Protein 5OD4 (pdb70)

Secondary structure (DSSP, 8-state):
------TTTSPP-TT-EEEEE----TTS-----SSPPPEE-GGGS-EEEEEEE--EEEEEEE-STTPPPSS-EEEEEEEEETT-TT---EEEEEEEE-TT----EEEEEE--TTEEEEEEEEE-

Sequence (124 aa):
GPPYCVFPGRRTSSTSSFTTSFSTEPLGYARMLHRDPPPYERRAGNSSGLNHRIYERSLRTVIDVAPPDGHQAIIANYEIEVRRIPPVATPPNNAAGDCFHTARRLSTGSRRGPATTISWDADASSYTYYLTISED

Nearest PDB structures (foldseek):
  5od4-assembly1_A  TM=1.008E+00  e=1.547E-23  Fusarium oxysporum
  2z34-assembly1_B  TM=5.112E-01  e=4.200E-01  Schizosaccharomyces pombe
  2wze-assembly1_A  TM=3.369E-01  e=3.115E-02  Acetivibrio thermocellus
  2ygv-assembly4_D  TM=4.560E-01  e=6.091E-01  Saccharomyces cerevisiae
  1egj-assembly1_A  TM=3.420E-01  e=3.777E-01  Homo sapiens

Structure (mmCIF, N/CA/C/O backbone):
data_5OD4
#
_entry.id   5OD4
#
_cell.length_a   33.410
_cell.length_b   51.730
_cell.length_c   74.790
_cell.angle_alpha   90.00
_cell.angle_beta   90.00
_cell.angle_gamma   90.00
#
_symmetry.space_group_name_H-M   'P 21 21 21'
#
loop_
_entity.id
_entity.type
_entity.pdbx_description
1 polymer 'Secreted in xylem 3'
2 non-polymer 1,2-ETHANEDIOL
3 water water
#
loop_
_atom_site.group_PDB
_atom_site.id
_atom_site.type_symbol
_atom_site.label_atom_id
_atom_site.label_alt_id
_atom_site.label_comp_id
_atom_site.label_asym_id
_atom_site.label_entity_id
_atom_site.label_seq_id
_atom_site.pdbx_PDB_ins_code
_atom_site.Cartn_x
_atom_site.Cartn_y
_atom_site.Cartn_z
_atom_site.occupancy
_atom_site.B_iso_or_equiv
_atom_site.auth_seq_id
_atom_site.auth_comp_id
_atom_site.auth_asym_id
_atom_site.auth_atom_id
_atom_site.pdbx_PDB_model_num
ATOM 1 N N . GLY A 1 1 ? 6.769 -20.557 17.678 1.00 27.30 36 GLY A N 1
ATOM 2 C CA . GLY A 1 1 ? 7.983 -19.690 17.606 1.00 27.01 36 GLY A CA 1
ATOM 3 C C . GLY A 1 1 ? 7.680 -18.216 17.830 1.00 26.78 36 GLY A C 1
ATOM 4 O O . GLY A 1 1 ? 6.586 -17.874 18.287 1.00 30.75 36 GLY A O 1
ATOM 5 N N . PRO A 1 2 ? 8.624 -17.326 17.447 1.00 23.75 37 PRO A N 1
ATOM 6 C CA . PRO A 1 2 ? 8.398 -15.914 17.732 1.00 22.16 37 PRO A CA 1
ATOM 7 C C . PRO A 1 2 ? 7.328 -15.436 16.790 1.00 16.97 37 PRO A C 1
ATOM 8 O O . PRO A 1 2 ? 7.159 -16.039 15.725 1.00 19.57 37 PRO A O 1
ATOM 12 N N . PRO A 1 3 ? 6.591 -14.357 17.134 1.00 12.92 38 PRO A N 1
ATOM 13 C CA . PRO A 1 3 ? 5.617 -13.945 16.168 1.00 11.71 38 PRO A CA 1
ATOM 14 C C . PRO A 1 3 ? 6.262 -13.575 14.819 1.00 9.99 38 PRO A C 1
ATOM 15 O O . PRO A 1 3 ? 7.292 -12.882 14.785 1.00 11.92 38 PRO A O 1
ATOM 19 N N . TYR A 1 4 ? 5.589 -13.929 13.744 1.00 9.29 39 TYR A N 1
ATOM 20 C CA . TYR A 1 4 ? 6.039 -13.656 12.395 1.00 8.65 39 TYR A CA 1
ATOM 21 C C . TYR A 1 4 ? 5.053 -12.676 11.750 1.00 8.01 39 TYR A C 1
ATOM 22 O O . TYR A 1 4 ? 3.860 -12.952 11.722 1.00 9.72 39 TYR A O 1
ATOM 31 N N . CYS A 1 5 ? 5.573 -11.573 11.216 1.00 7.20 40 CYS A N 1
ATOM 32 C CA . CYS A 1 5 ? 4.729 -10.560 10.582 1.00 7.36 40 CYS A CA 1
ATOM 33 C C . CYS A 1 5 ? 5.109 -10.478 9.110 1.00 7.35 40 CYS A C 1
ATOM 34 O O . CYS A 1 5 ? 6.251 -10.181 8.773 1.00 8.09 40 CYS A O 1
ATOM 37 N N . VAL A 1 6 ? 4.136 -10.729 8.234 1.00 7.33 41 VAL A N 1
ATOM 38 C CA . VAL A 1 6 ? 4.372 -10.616 6.804 1.00 7.89 41 VAL A CA 1
ATOM 39 C C . VAL A 1 6 ? 4.396 -9.155 6.352 1.00 7.38 41 VAL A C 1
ATOM 40 O O . VAL A 1 6 ? 4.988 -8.854 5.301 1.00 8.89 41 VAL A O 1
ATOM 44 N N . PHE A 1 7 ? 3.759 -8.253 7.109 1.00 7.63 42 PHE A N 1
ATOM 45 C CA . PHE A 1 7 ? 3.751 -6.829 6.805 1.00 7.99 42 PHE A CA 1
ATOM 46 C C . PHE A 1 7 ? 4.672 -6.131 7.815 1.00 8.01 42 PHE A C 1
ATOM 47 O O . PHE A 1 7 ? 4.652 -6.507 8.991 1.00 8.88 42 PHE A O 1
ATOM 55 N N . PRO A 1 8 ? 5.458 -5.137 7.412 1.00 9.00 43 PRO A N 1
ATOM 56 C CA . PRO A 1 8 ? 5.417 -4.427 6.124 1.00 9.68 43 PRO A CA 1
ATOM 57 C C . PRO A 1 8 ? 6.357 -4.990 5.075 1.00 9.83 43 PRO A C 1
ATOM 58 O O . PRO A 1 8 ? 6.587 -4.320 4.048 1.00 11.81 43 PRO A O 1
ATOM 62 N N . GLY A 1 9 ? 6.908 -6.186 5.279 1.00 9.03 44 GLY A N 1
ATOM 63 C CA . GLY A 1 9 ? 7.717 -6.762 4.211 1.00 9.77 44 GLY A CA 1
ATOM 64 C C . GLY A 1 9 ? 6.983 -6.845 2.885 1.00 9.77 44 GLY A C 1
ATOM 65 O O . GLY A 1 9 ? 7.561 -6.517 1.835 1.00 12.06 44 GLY A O 1
ATOM 66 N N . ARG A 1 10 ? 5.742 -7.311 2.946 1.00 8.81 45 ARG A N 1
ATOM 67 C CA . ARG A 1 10 ? 4.816 -7.208 1.841 1.00 8.90 45 ARG A CA 1
ATOM 68 C C . ARG A 1 10 ? 3.976 -5.942 1.968 1.00 8.64 45 ARG A C 1
ATOM 69 O O . ARG A 1 10 ? 3.765 -5.423 3.060 1.00 10.61 45 ARG A O 1
ATOM 77 N N . ARG A 1 11 ? 3.471 -5.492 0.823 1.00 9.27 46 ARG A N 1
ATOM 78 C CA . ARG A 1 11 ? 2.512 -4.406 0.711 1.00 9.91 46 ARG A CA 1
ATOM 79 C C . ARG A 1 11 ? 1.101 -4.850 1.013 1.00 8.70 46 ARG A C 1
ATOM 80 O O . ARG A 1 11 ? 0.748 -5.985 0.736 1.00 10.75 46 ARG A O 1
ATOM 88 N N . THR A 1 12 ? 0.288 -3.939 1.510 1.00 8.90 47 THR A N 1
ATOM 89 C CA . THR A 1 12 ? -1.108 -4.198 1.731 1.00 8.88 47 THR A CA 1
ATOM 90 C C . THR A 1 12 ? -1.979 -3.938 0.510 1.00 8.61 47 THR A C 1
ATOM 91 O O . THR A 1 12 ? -1.633 -3.150 -0.378 1.00 10.95 47 THR A O 1
ATOM 95 N N . SER A 1 13 ? -3.121 -4.576 0.471 1.00 10.55 48 SER A N 1
ATOM 96 C CA . SER A 1 13 ? -4.085 -4.463 -0.613 1.00 10.02 48 SER A CA 1
ATOM 97 C C . SER A 1 13 ? -5.184 -3.468 -0.312 1.00 10.06 48 SER A C 1
ATOM 98 O O . SER A 1 13 ? -5.289 -2.926 0.795 1.00 11.11 48 SER A O 1
ATOM 101 N N . SER A 1 14 ? -6.069 -3.282 -1.282 1.00 9.47 49 SER A N 1
ATOM 102 C CA . SER A 1 14 ? -7.168 -2.344 -1.157 1.00 9.30 49 SER A CA 1
ATOM 103 C C . SER A 1 14 ? -8.180 -2.736 -0.100 1.00 9.20 49 SER A C 1
ATOM 104 O O . SER A 1 14 ? -8.947 -1.890 0.331 1.00 12.12 49 SER A O 1
ATOM 107 N N . THR A 1 15 ? -8.249 -4.014 0.277 1.00 8.16 50 THR A N 1
ATOM 108 C CA . THR A 1 15 ? -9.194 -4.425 1.310 1.00 9.14 50 THR A CA 1
ATOM 109 C C . THR A 1 15 ? -8.508 -4.657 2.658 1.00 9.30 50 THR A C 1
ATOM 110 O O . THR A 1 15 ? -9.128 -5.174 3.596 1.00 13.24 50 THR A O 1
ATOM 114 N N . SER A 1 16 ? -7.234 -4.356 2.759 1.00 8.20 51 SER A N 1
ATOM 115 C CA A SER A 1 16 ? -6.571 -4.398 4.052 0.50 8.35 51 SER A CA 1
ATOM 116 C CA B SER A 1 16 ? -6.594 -4.403 4.064 0.50 8.54 51 SER A CA 1
ATOM 117 C C . SER A 1 16 ? -6.977 -3.203 4.898 1.00 8.37 51 SER A C 1
ATOM 118 O O . SER A 1 16 ? -7.342 -2.150 4.373 1.00 10.86 51 SER A O 1
ATOM 123 N N . PHE A 1 17 ? -6.831 -3.366 6.202 1.00 8.39 52 PHE A N 1
ATOM 124 C CA . PHE A 1 17 ? -7.045 -2.264 7.137 1.00 8.34 52 PHE A CA 1
ATOM 125 C C . PHE A 1 17 ? -5.788 -2.086 7.960 1.00 7.70 52 PHE A C 1
ATOM 126 O O . PHE A 1 17 ? -5.257 -3.050 8.497 1.00 9.00 52 PHE A O 1
ATOM 134 N N . THR A 1 18 ? -5.333 -0.840 8.089 1.00 8.69 53 THR A N 1
ATOM 135 C CA . THR A 1 18 ? -4.222 -0.505 8.959 1.00 9.77 53 THR A CA 1
ATOM 136 C C . THR A 1 18 ? -4.607 0.652 9.839 1.00 10.01 53 THR A C 1
ATOM 137 O O . THR A 1 18 ? -5.293 1.586 9.416 1.00 12.48 53 THR A O 1
ATOM 141 N N . THR A 1 19 ? -4.126 0.609 11.072 1.00 9.56 54 THR A N 1
ATOM 142 C CA . THR A 1 19 ?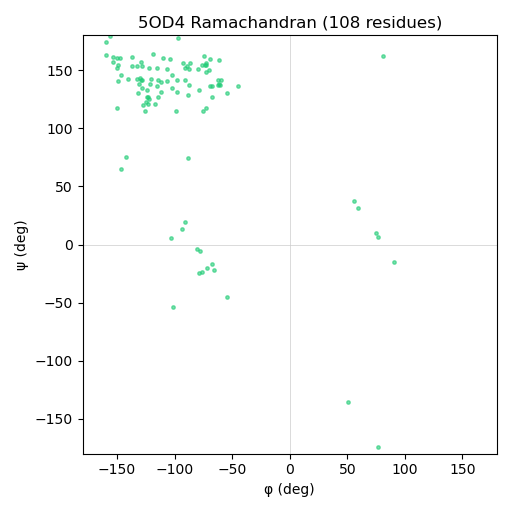 -4.265 1.736 11.981 1.00 10.17 54 THR A CA 1
ATOM 143 C C . THR A 1 19 ? -3.128 1.694 12.993 1.00 9.51 54 THR A C 1
ATOM 144 O O . THR A 1 19 ? -2.505 0.680 13.176 1.00 12.81 54 THR A O 1
ATOM 148 N N . SER A 1 20 ? -2.885 2.819 13.626 1.00 10.53 55 SER A N 1
ATOM 149 C CA . SER A 1 20 ? -1.945 2.858 14.726 1.00 10.51 55 SER A CA 1
ATOM 150 C C . SER A 1 20 ? -2.579 3.523 15.914 1.00 9.53 55 SER A C 1
ATOM 151 O O . SER A 1 20 ? -3.499 4.312 15.777 1.00 12.64 55 SER A O 1
ATOM 154 N N . PHE A 1 21 ? -2.056 3.217 17.091 1.00 8.34 56 PHE A N 1
ATOM 155 C CA . PHE A 1 21 ? -2.578 3.817 18.309 1.00 8.64 56 PHE A CA 1
ATOM 156 C C . PHE A 1 21 ? -1.520 3.855 19.376 1.00 8.42 56 PHE A C 1
ATOM 157 O O . PHE A 1 21 ? -0.570 3.087 19.375 1.00 8.52 56 PHE A O 1
ATOM 165 N N . SER A 1 22 ? -1.742 4.777 20.306 1.00 10.72 57 SER A N 1
ATOM 166 C CA . SER A 1 22 ? -0.960 4.927 21.522 1.00 10.45 57 SER A CA 1
ATOM 167 C C . SER A 1 22 ? -1.756 4.361 22.723 1.00 10.10 57 SER A C 1
ATOM 168 O O . SER A 1 22 ? -2.963 4.210 22.692 1.00 13.26 57 SER A O 1
ATOM 171 N N . THR A 1 23 ? -1.022 4.065 23.766 1.00 10.17 58 THR A N 1
ATOM 172 C CA . THR A 1 23 ? -1.612 3.717 25.070 1.00 10.37 58 THR A CA 1
ATOM 173 C C . THR A 1 23 ? -1.269 4.861 26.032 1.00 10.42 58 THR A C 1
ATOM 174 O O . THR A 1 23 ? -0.100 5.251 26.176 1.00 11.27 58 THR A O 1
ATOM 178 N N . GLU A 1 24 ? -2.284 5.326 26.733 1.00 11.43 59 GLU A N 1
ATOM 179 C CA . GLU A 1 24 ? -2.076 6.390 27.677 1.00 12.97 59 GLU A CA 1
ATOM 180 C C . GLU A 1 24 ? -1.294 5.929 28.881 1.00 11.85 59 GLU A C 1
ATOM 181 O O . GLU A 1 24 ? -1.449 4.759 29.301 1.00 11.79 59 GLU A O 1
ATOM 187 N N . PRO A 1 25 ? -0.519 6.807 29.506 1.00 12.75 60 PRO A N 1
ATOM 188 C CA . PRO A 1 25 ? 0.089 6.561 30.764 1.00 13.97 60 PRO A CA 1
ATOM 189 C C . PRO A 1 25 ? -0.949 5.929 31.704 1.00 12.35 60 PRO A C 1
ATOM 190 O O . PRO A 1 25 ? -2.103 6.315 31.760 1.00 11.40 60 PRO A O 1
ATOM 194 N N . LEU A 1 26 ? -0.525 4.918 32.419 1.00 13.00 61 LEU A N 1
ATOM 195 C CA . LEU A 1 26 ? -1.430 4.105 33.227 1.00 14.19 61 LEU A CA 1
ATOM 196 C C . LEU A 1 26 ? -2.075 4.834 34.443 1.00 13.21 61 LEU A C 1
ATOM 197 O O . LEU A 1 26 ? -3.138 4.413 34.946 1.00 14.84 61 LEU A O 1
ATOM 202 N N . GLY A 1 27 ? -1.509 5.975 34.838 1.00 11.71 62 GLY A N 1
ATOM 203 C CA . GLY A 1 27 ? -2.102 6.799 35.846 1.00 12.05 62 GLY A CA 1
ATOM 204 C C . GLY A 1 27 ? -3.230 7.685 35.365 1.00 10.11 62 GLY A C 1
ATOM 205 O O . GLY A 1 27 ? -3.828 8.393 36.183 1.00 12.43 62 GLY A O 1
ATOM 206 N N . TYR A 1 28 ? -3.518 7.681 34.077 1.00 9.07 63 TYR A N 1
ATOM 207 C CA . TYR A 1 28 ? -4.627 8.431 33.544 1.00 9.68 63 TYR A CA 1
ATOM 208 C C . TYR A 1 28 ? -5.867 7.550 33.596 1.00 9.87 63 TYR A C 1
ATOM 209 O O . TYR A 1 28 ? -5.859 6.382 33.209 1.00 12.57 63 TYR A O 1
ATOM 218 N N . ALA A 1 29 ? -6.963 8.052 34.163 1.00 9.37 64 ALA A N 1
ATOM 219 C CA . ALA A 1 29 ? -8.161 7.239 34.355 1.00 9.48 64 ALA A CA 1
ATOM 220 C C . ALA A 1 29 ? -8.834 6.862 33.038 1.00 9.86 64 ALA A C 1
ATOM 221 O O . ALA A 1 29 ? -9.040 7.704 32.195 1.00 14.78 64 ALA A O 1
ATOM 223 N N . ARG A 1 30 ? -9.240 5.623 32.931 1.00 9.41 65 ARG A N 1
ATOM 224 C CA . ARG A 1 30 ? -10.138 5.143 31.884 1.00 10.54 65 ARG A CA 1
ATOM 225 C C . ARG A 1 30 ? -11.440 4.670 32.494 1.00 9.70 65 ARG A C 1
ATOM 226 O O . ARG A 1 30 ? -11.454 4.172 33.614 1.00 12.02 65 ARG A O 1
ATOM 234 N N . MET A 1 31 ? -12.507 4.747 31.731 1.00 8.95 66 MET A N 1
ATOM 235 C CA . MET A 1 31 ? -13.766 4.101 32.107 1.00 9.35 66 MET A CA 1
ATOM 236 C C . MET A 1 31 ? -13.836 2.784 31.350 1.00 8.48 66 MET A C 1
ATOM 237 O O . MET A 1 31 ? -13.871 2.740 30.115 1.00 11.53 66 MET A O 1
ATOM 242 N N . LEU A 1 32 ? -13.803 1.677 32.078 1.00 9.94 67 LEU A N 1
ATOM 243 C CA . LEU A 1 32 ? -13.712 0.361 31.460 1.00 10.35 67 LEU A CA 1
ATOM 244 C C . LEU A 1 32 ? -15.120 -0.216 31.203 1.00 13.11 67 LEU A C 1
ATOM 245 O O . LEU A 1 32 ? -16.083 0.123 31.892 1.00 16.35 67 LEU A O 1
ATOM 250 N N . HIS A 1 33 ? -15.247 -1.062 30.180 1.00 15.10 68 HIS A N 1
ATOM 251 C CA . HIS A 1 33 ? -16.555 -1.635 29.775 1.00 17.13 68 HIS A CA 1
ATOM 252 C C . HIS A 1 33 ? -16.340 -3.083 29.390 1.00 17.89 68 HIS A C 1
ATOM 253 O O . HIS A 1 33 ? -15.356 -3.415 28.745 1.00 18.80 68 HIS A O 1
ATOM 260 N N . ARG A 1 34 ? -17.293 -3.947 29.733 1.00 21.31 69 ARG A N 1
ATOM 261 C CA . ARG A 1 34 ? -17.191 -5.388 29.441 1.00 23.78 69 ARG A CA 1
ATOM 262 C C . ARG A 1 34 ? -17.363 -5.730 27.957 1.00 23.83 69 ARG A C 1
ATOM 263 O O . ARG A 1 34 ? -16.961 -6.802 27.518 1.00 30.98 69 ARG A O 1
ATOM 271 N N . ASP A 1 35 ? -17.983 -4.811 27.221 1.00 20.80 70 ASP A N 1
ATOM 272 C CA . ASP A 1 35 ? -18.384 -4.988 25.813 1.00 20.02 70 ASP A CA 1
ATOM 273 C C . ASP A 1 35 ? -18.310 -3.647 24.950 1.00 17.92 70 ASP A C 1
ATOM 274 O O . ASP A 1 35 ? -19.324 -3.125 24.537 1.00 24.88 70 ASP A O 1
ATOM 279 N N . PRO A 1 36 ? -17.112 -3.060 24.731 1.00 14.63 71 PRO A N 1
ATOM 280 C CA A PRO A 1 36 ? -16.943 -1.791 24.001 0.50 14.64 71 PRO A CA 1
ATOM 281 C CA B PRO A 1 36 ? -16.735 -1.850 23.940 0.50 15.08 71 PRO A CA 1
ATOM 282 C C . PRO A 1 36 ? -17.280 -1.893 22.497 1.00 12.51 71 PRO A C 1
ATOM 283 O O . PRO A 1 36 ? -17.336 -2.991 21.935 1.00 11.81 71 PRO A O 1
ATOM 290 N N . PRO A 1 37 ? -17.566 -0.750 21.824 1.00 12.37 72 PRO A N 1
ATOM 291 C CA . PRO A 1 37 ? -18.129 -0.859 20.462 1.00 10.86 72 PRO A CA 1
ATOM 292 C C . PRO A 1 37 ? -17.161 -1.375 19.437 1.00 9.86 72 PRO A C 1
ATOM 293 O O . PRO A 1 37 ? -16.037 -0.954 19.351 1.00 13.91 72 PRO A O 1
ATOM 297 N N . TYR A 1 38 ? -17.644 -2.274 18.593 1.00 8.34 73 TYR A N 1
ATOM 298 C CA . TYR A 1 38 ? -16.971 -2.571 17.354 1.00 8.16 73 TYR A CA 1
ATOM 299 C C . TYR A 1 38 ? -17.127 -1.442 16.364 1.00 8.42 73 TYR A C 1
ATOM 300 O O . TYR A 1 38 ? -18.192 -0.803 16.316 1.00 9.34 73 TYR A O 1
ATOM 309 N N . GLU A 1 39 ? -16.113 -1.248 15.514 1.00 9.34 74 GLU A N 1
ATOM 310 C CA . GLU A 1 39 ? -16.121 -0.294 14.413 1.00 10.01 74 GLU A CA 1
ATOM 311 C C . GLU A 1 39 ? -15.712 -1.006 13.155 1.00 9.71 74 GLU A C 1
ATOM 312 O O . GLU A 1 39 ? -14.959 -1.969 13.192 1.00 11.17 74 GLU A O 1
ATOM 318 N N . ARG A 1 40 ? -16.140 -0.527 11.997 1.00 11.47 75 ARG A N 1
ATOM 319 C CA A ARG A 1 40 ? -15.730 -1.189 10.717 0.50 12.29 75 ARG A CA 1
ATOM 320 C CA B ARG A 1 40 ? -15.762 -1.090 10.734 0.50 12.45 75 ARG A CA 1
ATOM 321 C C . ARG A 1 40 ? -14.257 -0.966 10.552 1.00 11.62 75 ARG A C 1
ATOM 322 O O . ARG A 1 40 ? -13.716 0.122 10.778 1.00 13.24 75 ARG A O 1
ATOM 337 N N . ALA A 1 41 ? -13.615 -2.052 10.156 1.00 11.44 76 ALA A N 1
ATOM 338 C CA . ALA A 1 41 ? -12.192 -2.039 9.895 1.00 12.30 76 ALA A CA 1
ATOM 339 C C . ALA A 1 41 ? -12.017 -1.639 8.466 1.00 13.94 76 ALA A C 1
ATOM 340 O O . ALA A 1 41 ? -11.705 -2.487 7.620 1.00 12.69 76 ALA A O 1
ATOM 342 N N . GLY A 1 42 ? -12.219 -0.343 8.142 1.00 14.58 77 GLY A N 1
ATOM 343 C CA . GLY A 1 42 ? -12.033 0.180 6.803 1.00 15.74 77 GLY A CA 1
ATOM 344 C C . GLY A 1 42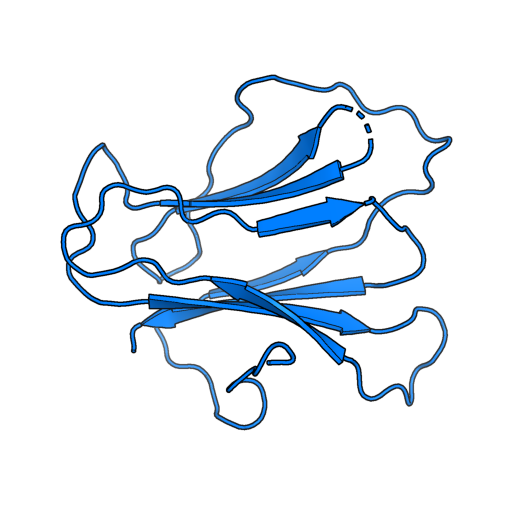 ? -12.767 -0.656 5.783 1.00 15.00 77 GLY A C 1
ATOM 345 O O . GLY A 1 42 ? -13.964 -1.023 5.935 1.00 17.70 77 GLY A O 1
ATOM 346 N N . ASN A 1 43 ? -12.065 -0.932 4.696 1.00 15.80 78 ASN A N 1
ATOM 347 C CA . ASN A 1 43 ? -12.623 -1.670 3.598 1.00 16.18 78 ASN A CA 1
ATOM 348 C C . ASN A 1 43 ? -12.440 -3.161 3.647 1.00 15.59 78 ASN A C 1
ATOM 349 O O . ASN A 1 43 ? -12.613 -3.870 2.679 1.00 17.44 78 ASN A O 1
ATOM 354 N N . SER A 1 44 ? -12.159 -3.709 4.818 1.00 12.96 79 SER A N 1
ATOM 355 C CA A SER A 1 44 ? -11.898 -5.141 4.919 0.80 12.45 79 SER A CA 1
ATOM 356 C CA B SER A 1 44 ? -11.884 -5.132 4.922 0.20 14.26 79 SER A CA 1
ATOM 357 C C . SER A 1 44 ? -13.097 -6.058 4.987 1.00 12.78 79 SER A C 1
ATOM 358 O O . SER A 1 44 ? -12.930 -7.257 4.863 1.00 12.70 79 SER A O 1
ATOM 363 N N . GLY A 1 45 ? -14.295 -5.540 5.200 1.00 12.85 80 GLY A N 1
ATOM 364 C CA . GLY A 1 45 ? -15.478 -6.406 5.442 1.00 13.66 80 GLY A CA 1
ATOM 365 C C . GLY A 1 45 ? -15.582 -7.022 6.834 1.00 11.84 80 GLY A C 1
ATOM 366 O O . GLY A 1 45 ? -16.513 -7.797 7.131 1.00 13.55 80 GLY A O 1
ATOM 367 N N . LEU A 1 46 ? -14.677 -6.607 7.714 1.00 9.33 81 LEU A N 1
ATOM 368 C CA . LEU A 1 46 ? -14.649 -7.034 9.108 1.00 7.63 81 LEU A CA 1
ATOM 369 C C . LEU A 1 46 ? -14.819 -5.821 9.994 1.00 7.19 81 LEU A C 1
ATOM 370 O O . LEU A 1 46 ? -14.639 -4.677 9.574 1.00 10.03 81 LEU A O 1
ATOM 375 N N . ASN A 1 47 ? -15.145 -6.124 11.254 1.00 6.72 82 ASN A N 1
ATOM 376 C CA . ASN A 1 47 ? -15.174 -5.142 12.317 1.00 6.82 82 ASN A CA 1
ATOM 377 C C . ASN A 1 47 ? -14.037 -5.379 13.305 1.00 6.74 82 ASN A C 1
ATOM 378 O O . ASN A 1 47 ? -13.495 -6.491 13.389 1.00 7.40 82 ASN A O 1
ATOM 383 N N . HIS A 1 48 ? -13.696 -4.348 14.082 1.00 6.62 83 HIS A N 1
ATOM 384 C CA . HIS A 1 48 ? -12.640 -4.459 15.066 1.00 6.80 83 HIS A CA 1
ATOM 385 C C . HIS A 1 48 ? -12.935 -3.584 16.257 1.00 6.67 83 HIS A C 1
ATOM 386 O O . HIS A 1 48 ? -13.704 -2.619 16.180 1.00 7.41 83 HIS A O 1
ATOM 393 N N . ARG A 1 49 ? -12.281 -3.885 17.381 1.00 6.54 84 ARG A N 1
ATOM 394 C CA . ARG A 1 49 ? -12.266 -2.969 18.506 1.00 6.84 84 ARG A CA 1
ATOM 395 C C . ARG A 1 49 ? -10.938 -3.081 19.213 1.00 6.56 84 ARG A C 1
ATOM 396 O O . ARG A 1 49 ? -10.356 -4.156 19.295 1.00 7.29 84 ARG A O 1
ATOM 404 N N . ILE A 1 50 ? -10.479 -1.947 19.737 1.00 7.04 85 ILE A N 1
ATOM 405 C CA . ILE A 1 50 ? -9.213 -1.803 20.444 1.00 7.13 85 ILE A CA 1
ATOM 406 C C . ILE A 1 50 ? -9.555 -1.157 21.768 1.00 7.40 85 ILE A C 1
ATOM 407 O O . ILE A 1 50 ? -10.140 -0.072 21.788 1.00 8.71 85 ILE A O 1
ATOM 412 N N . TYR A 1 51 ? -9.256 -1.831 22.868 1.00 7.30 86 TYR A N 1
ATOM 413 C CA . TYR A 1 51 ? -9.738 -1.391 24.168 1.00 7.99 86 TYR A CA 1
ATOM 414 C C . TYR A 1 51 ? -8.854 -1.902 25.258 1.00 7.95 86 TYR A C 1
ATOM 415 O O . TYR A 1 51 ? -7.876 -2.575 25.001 1.00 9.33 86 TYR A O 1
ATOM 424 N N . GLU A 1 52 ? -9.192 -1.557 26.498 1.00 9.10 87 GLU A N 1
ATOM 425 C CA . GLU A 1 52 ? -8.469 -2.050 27.666 1.00 8.96 87 GLU A CA 1
ATOM 426 C C . GLU A 1 52 ? -9.410 -2.771 28.607 1.00 8.86 87 GLU A C 1
ATOM 427 O O . GLU A 1 52 ? -10.610 -2.482 28.663 1.00 10.49 87 GLU A O 1
ATOM 433 N N . ARG A 1 53 ? -8.855 -3.730 29.351 1.00 9.78 88 ARG A N 1
ATOM 434 C CA . ARG A 1 53 ? -9.565 -4.444 30.382 1.00 12.38 88 ARG A CA 1
ATOM 435 C C . ARG A 1 53 ? -8.694 -4.593 31.591 1.00 12.66 88 ARG A C 1
ATOM 436 O O . ARG A 1 53 ? -7.481 -4.622 31.523 1.00 14.75 88 ARG A O 1
ATOM 444 N N . SER A 1 54 ? -9.330 -4.712 32.740 1.00 14.99 89 SER A N 1
ATOM 445 C CA . SER A 1 54 ? -8.599 -4.914 33.974 1.00 18.99 89 SER A CA 1
ATOM 446 C C . SER A 1 54 ? -8.064 -6.355 34.124 1.00 23.80 89 SER A C 1
ATOM 447 O O . SER A 1 54 ? -8.725 -7.284 33.681 1.00 31.69 89 SER A O 1
ATOM 450 N N . LEU A 1 59 ? -3.608 -3.423 33.747 1.00 19.48 94 LEU A N 1
ATOM 451 C CA . LEU A 1 59 ? -4.461 -3.263 32.595 1.00 12.89 94 LEU A CA 1
ATOM 452 C C . LEU A 1 59 ? -3.916 -4.079 31.456 1.00 10.13 94 LEU A C 1
ATOM 453 O O . LEU A 1 59 ? -2.680 -4.194 31.295 1.00 10.48 94 LEU A O 1
ATOM 458 N N . ARG A 1 60 ? -4.841 -4.603 30.647 1.00 9.46 95 ARG A N 1
ATOM 459 C CA . ARG A 1 60 ? -4.523 -5.304 29.424 1.00 9.27 95 ARG A CA 1
ATOM 460 C C . ARG A 1 60 ? -5.051 -4.546 28.251 1.00 8.64 95 ARG A C 1
ATOM 461 O O . ARG A 1 60 ? -6.216 -4.076 28.299 1.00 11.79 95 ARG A O 1
ATOM 469 N N . THR A 1 61 ? -4.267 -4.415 27.197 1.00 7.74 96 THR A N 1
ATOM 470 C CA . THR A 1 61 ? -4.752 -3.914 25.902 1.00 7.02 96 THR A CA 1
ATOM 471 C C . THR A 1 61 ? -5.285 -5.129 25.128 1.00 7.27 96 THR A C 1
ATOM 472 O O . THR A 1 61 ? -4.641 -6.174 25.108 1.00 7.91 96 THR A O 1
ATOM 476 N N . VAL A 1 62 ? -6.436 -4.949 24.489 1.00 6.99 97 VAL A N 1
ATOM 477 C CA . VAL A 1 62 ? -7.127 -6.012 23.762 1.00 7.15 97 VAL A CA 1
ATOM 478 C C . VAL A 1 62 ? -7.515 -5.530 22.385 1.00 6.79 97 VAL A C 1
ATOM 479 O O . VAL A 1 62 ? -8.033 -4.404 22.247 1.00 7.52 97 VAL A O 1
ATOM 483 N N . ILE A 1 63 ? -7.334 -6.397 21.392 1.00 6.88 98 ILE A N 1
ATOM 484 C CA . ILE A 1 63 ? -7.875 -6.174 20.059 1.00 6.82 98 ILE A CA 1
ATOM 485 C C . ILE A 1 63 ? -8.732 -7.371 19.704 1.00 6.68 98 ILE A C 1
ATOM 486 O O . ILE A 1 63 ? -8.255 -8.494 19.743 1.00 8.04 98 ILE A O 1
ATOM 491 N N . ASP A 1 64 ? -9.981 -7.114 19.313 1.00 6.57 99 ASP A N 1
ATOM 492 C CA . ASP A 1 64 ? -10.878 -8.142 18.756 1.00 6.62 99 ASP A CA 1
ATOM 493 C C . ASP A 1 64 ? -11.176 -7.804 17.310 1.00 6.39 99 ASP A C 1
ATOM 494 O O . ASP A 1 64 ? -11.422 -6.646 16.979 1.00 7.24 99 ASP A O 1
ATOM 499 N N . VAL A 1 65 ? -11.246 -8.861 16.459 1.00 6.33 100 VAL A N 1
ATOM 500 C CA . VAL A 1 65 ? -11.598 -8.713 15.044 1.00 6.38 100 VAL A CA 1
ATOM 501 C C . VAL A 1 65 ? -12.665 -9.749 14.747 1.00 6.53 100 VAL A C 1
ATOM 502 O O . VAL A 1 65 ? -12.493 -10.922 15.063 1.00 7.09 100 VAL A O 1
ATOM 506 N N . ALA A 1 66 ? -13.787 -9.332 14.102 1.00 6.55 101 ALA A N 1
ATOM 507 C CA . ALA A 1 66 ? -14.860 -10.273 13.853 1.00 7.16 101 ALA A CA 1
ATOM 508 C C . ALA A 1 66 ? -15.589 -9.915 12.590 1.00 6.68 101 ALA A C 1
ATOM 509 O O . ALA A 1 66 ? -15.657 -8.737 12.197 1.00 7.42 101 ALA A O 1
ATOM 511 N N . PRO A 1 67 ? -16.222 -10.902 11.949 1.00 7.00 102 PRO A N 1
ATOM 512 C CA . PRO A 1 67 ? -17.185 -10.598 10.883 1.00 7.55 102 PRO A CA 1
ATOM 513 C C . PRO A 1 67 ? -18.341 -9.772 11.427 1.00 7.37 102 PRO A C 1
ATOM 514 O O . PRO A 1 67 ? -18.613 -9.795 12.637 1.00 7.90 102 PRO A O 1
ATOM 518 N N . PRO A 1 68 ? -19.062 -9.056 10.561 1.00 8.57 103 PRO A N 1
ATOM 519 C CA . PRO A 1 68 ? -20.251 -8.315 10.993 1.00 8.76 103 PRO A CA 1
ATOM 520 C C . PRO A 1 68 ? -21.433 -9.230 11.221 1.00 7.69 103 PRO A C 1
ATOM 521 O O . PRO A 1 68 ? -21.556 -10.276 10.578 1.00 8.25 103 PRO A O 1
ATOM 525 N N . ASP A 1 69 ? -22.349 -8.774 12.082 1.00 8.08 104 ASP A N 1
ATOM 526 C CA . ASP A 1 69 ? -23.754 -9.240 12.050 1.00 8.35 104 ASP A CA 1
ATOM 527 C C . ASP A 1 69 ? -23.949 -10.712 12.248 1.00 7.88 104 ASP A C 1
ATOM 528 O O . ASP A 1 69 ? -24.926 -11.311 11.757 1.00 8.96 104 ASP A O 1
ATOM 533 N N . GLY A 1 70 ? -23.073 -11.353 13.033 1.00 7.96 105 GLY A N 1
ATOM 534 C CA . GLY A 1 70 ? -23.182 -12.764 13.295 1.00 7.98 105 GLY A CA 1
ATOM 535 C C . GLY A 1 70 ? -22.774 -13.666 12.161 1.00 7.81 105 GLY A C 1
ATOM 536 O O . GLY A 1 70 ? -22.989 -14.894 12.230 1.00 9.22 105 GLY A O 1
ATOM 537 N N . HIS A 1 71 ? -22.174 -13.103 11.113 1.00 7.64 106 HIS 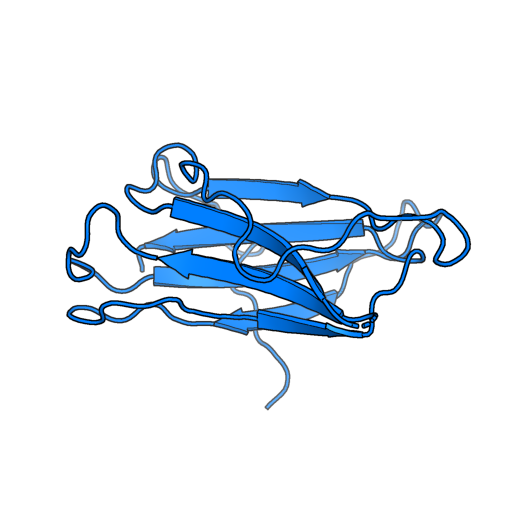A N 1
ATOM 538 C CA . HIS A 1 71 ? -21.751 -13.873 9.969 1.00 7.68 106 HIS A CA 1
ATOM 539 C C . HIS A 1 71 ? -20.502 -14.684 10.273 1.00 6.96 106 HIS A C 1
ATOM 540 O O . HIS A 1 71 ? -19.749 -14.432 11.214 1.00 8.41 106 HIS A O 1
ATOM 547 N N . GLN A 1 72 ? -20.274 -15.670 9.417 1.00 7.71 107 GLN A N 1
ATOM 548 C CA . GLN A 1 72 ? -18.992 -16.387 9.385 1.00 7.38 107 GLN A CA 1
ATOM 549 C C . GLN A 1 72 ? -18.016 -15.675 8.464 1.00 7.47 107 GLN A C 1
ATOM 550 O O . GLN A 1 72 ? -18.413 -15.062 7.464 1.00 9.17 107 GLN A O 1
ATOM 556 N N . ALA A 1 73 ? -16.722 -15.794 8.761 1.00 7.15 108 ALA A N 1
ATOM 557 C CA . ALA A 1 73 ? -15.706 -15.312 7.841 1.00 7.03 108 ALA A CA 1
ATOM 558 C C . ALA A 1 73 ? -15.782 -16.071 6.518 1.00 7.04 108 ALA A C 1
ATOM 559 O O . ALA A 1 73 ? -15.900 -17.297 6.500 1.00 8.09 108 ALA A O 1
ATOM 561 N N . ILE A 1 74 ? -15.665 -15.346 5.400 1.00 7.45 109 ILE A N 1
ATOM 562 C CA A ILE A 1 74 ? -15.757 -15.939 4.074 0.50 8.28 109 ILE A CA 1
ATOM 563 C CA B ILE A 1 74 ? -15.770 -15.979 4.100 0.50 8.29 109 ILE A CA 1
ATOM 564 C C . ILE A 1 74 ? -14.414 -16.284 3.477 1.00 7.95 109 ILE A C 1
ATOM 565 O O . ILE A 1 74 ? -14.339 -16.804 2.353 1.00 9.32 109 ILE A O 1
ATOM 574 N N . ALA A 1 75 ? -13.345 -16.009 4.211 1.00 8.14 110 ALA A N 1
ATOM 575 C CA . ALA A 1 75 ? -11.957 -16.188 3.781 1.00 8.72 110 ALA A CA 1
ATOM 576 C C . ALA A 1 75 ? -11.114 -16.250 5.035 1.00 7.55 110 ALA A C 1
ATOM 577 O O . ALA A 1 75 ? -11.592 -16.019 6.146 1.00 8.06 110 ALA A O 1
ATOM 579 N N . ASN A 1 76 ? -9.820 -16.536 4.825 1.00 8.18 111 ASN A N 1
ATOM 580 C CA . ASN A 1 76 ? -8.845 -16.445 5.921 1.00 8.20 111 ASN A CA 1
ATOM 581 C C . ASN A 1 76 ? -8.229 -15.075 5.967 1.00 7.68 111 ASN A C 1
ATOM 582 O O . ASN A 1 76 ? -7.940 -14.487 4.929 1.00 9.32 111 ASN A O 1
ATOM 587 N N . TYR A 1 77 ? -8.010 -14.575 7.185 1.00 7.48 112 TYR A N 1
ATOM 588 C CA . TYR A 1 77 ? -7.411 -13.257 7.395 1.00 7.53 112 TYR A CA 1
ATOM 589 C C . TYR A 1 77 ? -6.260 -13.357 8.357 1.00 7.58 112 TYR A C 1
ATOM 590 O O . TYR A 1 77 ? -6.288 -14.085 9.366 1.00 9.18 112 TYR A O 1
ATOM 599 N N . GLU A 1 78 ? -5.222 -12.577 8.049 1.00 7.21 113 GLU A N 1
ATOM 600 C CA . GLU A 1 78 ? -4.039 -12.376 8.874 1.00 7.48 113 GLU A CA 1
ATOM 601 C C . GLU A 1 78 ? -4.217 -11.084 9.659 1.00 7.09 113 GLU A C 1
ATOM 602 O O . GLU A 1 78 ? -4.562 -10.046 9.083 1.00 8.42 113 GLU A O 1
ATOM 608 N N . ILE A 1 79 ? -3.965 -11.139 10.973 1.00 6.76 114 ILE A N 1
ATOM 609 C CA . ILE A 1 79 ? -4.081 -9.997 11.863 1.00 6.82 114 ILE A CA 1
ATOM 610 C C . ILE A 1 79 ? -2.737 -9.847 12.567 1.00 6.69 114 ILE A C 1
ATOM 611 O O . ILE A 1 79 ? -2.248 -10.793 13.173 1.00 7.78 114 ILE A O 1
ATOM 616 N N . GLU A 1 80 ? -2.107 -8.670 12.434 1.00 6.33 115 GLU A N 1
ATOM 617 C CA . GLU A 1 80 ? -0.765 -8.465 12.977 1.00 6.33 115 GLU A CA 1
ATOM 618 C C . GLU A 1 80 ? -0.690 -7.189 13.746 1.00 6.21 115 GLU A C 1
ATOM 619 O O . GLU A 1 80 ? -1.212 -6.158 13.306 1.00 7.19 115 GLU A O 1
ATOM 625 N N . VAL A 1 81 ? 0.059 -7.231 14.847 1.00 6.33 116 VAL A N 1
ATOM 626 C CA . VAL A 1 81 ? 0.413 -6.045 15.612 1.00 6.73 116 VAL A CA 1
ATOM 627 C C . VAL A 1 81 ? 1.926 -5.939 15.682 1.00 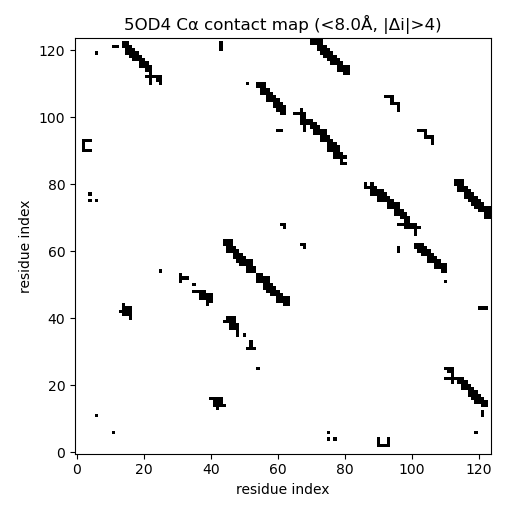6.46 116 VAL A C 1
ATOM 628 O O . VAL A 1 81 ? 2.598 -6.883 16.144 1.00 7.20 116 VAL A O 1
ATOM 632 N N . ARG A 1 82 ? 2.454 -4.794 15.262 1.00 6.65 117 ARG A N 1
ATOM 633 C CA . ARG A 1 82 ? 3.843 -4.431 15.511 1.00 6.95 117 ARG A CA 1
ATOM 634 C C . ARG A 1 82 ? 3.876 -3.355 16.585 1.00 6.74 117 ARG A C 1
ATOM 635 O O . ARG A 1 82 ? 2.931 -2.577 16.740 1.00 8.08 117 ARG A O 1
ATOM 643 N N . ARG A 1 83 ? 4.969 -3.327 17.348 1.00 6.90 118 ARG A N 1
ATOM 644 C CA . ARG A 1 83 ? 5.168 -2.258 18.337 1.00 7.16 118 ARG A CA 1
ATOM 645 C C . ARG A 1 83 ? 6.468 -1.532 18.025 1.00 7.59 118 ARG A C 1
ATOM 646 O O . ARG A 1 83 ? 7.489 -2.173 17.708 1.00 8.88 118 ARG A O 1
ATOM 654 N N . ILE A 1 84 ? 6.434 -0.204 18.133 1.00 7.30 119 ILE A N 1
ATOM 655 C CA . ILE A 1 84 ? 7.615 0.608 17.873 1.00 8.03 119 ILE A CA 1
ATOM 656 C C . ILE A 1 84 ? 7.891 1.422 19.121 1.00 7.40 119 ILE A C 1
ATOM 657 O O . ILE A 1 84 ? 7.023 2.195 19.571 1.00 7.75 119 ILE A O 1
ATOM 662 N N . PRO A 1 85 ? 9.080 1.271 19.738 1.00 7.77 120 PRO A N 1
ATOM 663 C CA A PRO A 1 85 ? 9.481 2.086 20.890 0.50 7.45 120 PRO A CA 1
ATOM 664 C CA B PRO A 1 85 ? 9.346 2.075 20.925 0.50 7.73 120 PRO A CA 1
ATOM 665 C C . PRO A 1 85 ? 9.232 3.559 20.642 1.00 7.49 120 PRO A C 1
ATOM 666 O O . PRO A 1 85 ? 9.648 4.046 19.610 1.00 8.48 120 PRO A O 1
ATOM 673 N N . VAL A 1 86 ? 8.685 4.283 21.616 1.00 7.58 121 VAL A N 1
ATOM 674 C CA . VAL A 1 86 ? 8.519 5.716 21.478 1.00 7.76 121 VAL A CA 1
ATOM 675 C C . VAL A 1 86 ? 9.885 6.416 21.509 1.00 7.34 121 VAL A C 1
ATOM 676 O O . VAL A 1 86 ? 10.888 5.905 21.992 1.00 7.52 121 VAL A O 1
ATOM 680 N N . ALA A 1 87 ? 9.874 7.622 20.970 1.00 8.35 122 ALA A N 1
ATOM 681 C CA . ALA A 1 87 ? 10.998 8.565 21.057 1.00 9.09 122 ALA A CA 1
ATOM 682 C C . ALA A 1 87 ? 12.280 7.984 20.531 1.00 8.27 122 ALA A C 1
ATOM 683 O O . ALA A 1 87 ? 13.373 8.256 21.042 1.00 8.97 122 ALA A O 1
ATOM 685 N N . THR A 1 88 ? 12.128 7.199 19.456 1.00 9.10 123 THR A N 1
ATOM 686 C CA . THR A 1 88 ? 13.240 6.490 18.855 1.00 10.03 123 THR A CA 1
ATOM 687 C C . THR A 1 88 ? 13.000 6.533 17.349 1.00 11.04 123 THR A C 1
ATOM 688 O O . THR A 1 88 ? 12.550 5.573 16.759 1.00 11.61 123 THR A O 1
ATOM 692 N N . PRO A 1 89 ? 13.234 7.669 16.685 1.00 11.94 124 PRO A N 1
ATOM 693 C CA A PRO A 1 89 ? 12.683 7.719 15.325 0.50 12.10 124 PRO A CA 1
ATOM 694 C CA B PRO A 1 89 ? 12.905 7.880 15.242 0.50 12.85 124 PRO A CA 1
ATOM 695 C C . PRO A 1 89 ? 13.322 6.722 14.357 1.00 13.32 124 PRO A C 1
ATOM 696 O O . PRO A 1 89 ? 12.690 6.419 13.346 1.00 14.82 124 PRO A O 1
ATOM 703 N N . ASN A 1 90 ? 14.526 6.203 14.655 1.00 12.30 125 ASN A N 1
ATOM 704 C CA A ASN A 1 90 ? 15.156 5.197 13.851 0.50 13.44 125 ASN A CA 1
ATOM 705 C CA B ASN A 1 90 ? 15.093 5.177 13.809 0.50 12.64 125 ASN A CA 1
ATOM 706 C C . ASN A 1 90 ? 14.808 3.713 14.244 1.00 12.35 125 ASN A C 1
ATOM 707 O O . ASN A 1 90 ? 15.384 2.749 13.681 1.00 13.17 125 ASN A O 1
ATOM 716 N N . ALA A 1 91 ? 13.930 3.546 15.169 1.00 10.60 126 ALA A N 1
ATOM 717 C CA . ALA A 1 91 ? 13.539 2.199 15.566 1.00 9.91 126 ALA A CA 1
ATOM 718 C C . ALA A 1 91 ? 12.925 1.384 14.455 1.00 10.25 126 ALA A C 1
ATOM 719 O O . ALA A 1 91 ? 12.023 1.879 13.770 1.00 13.98 126 ALA A O 1
ATOM 721 N N . ALA A 1 92 ? 13.327 0.109 14.368 1.00 8.81 127 ALA A N 1
ATOM 722 C CA . ALA A 1 92 ? 12.761 -0.800 13.403 1.00 11.32 127 ALA A CA 1
ATOM 723 C C . ALA A 1 92 ? 11.43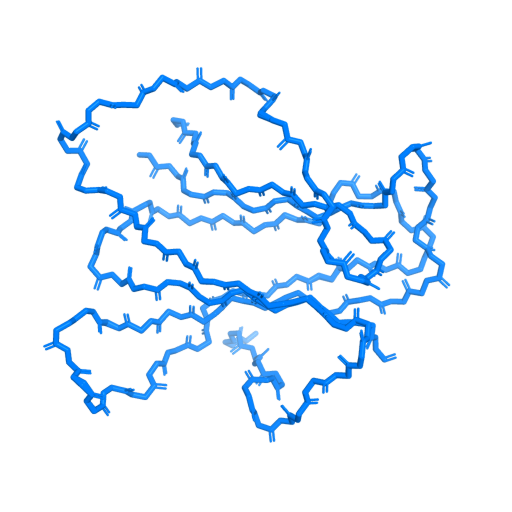2 -1.369 13.734 1.00 11.19 127 ALA A C 1
ATOM 724 O O . ALA A 1 92 ? 10.695 -1.813 12.832 1.00 14.86 127 ALA A O 1
ATOM 726 N N . GLY A 1 93 ? 11.121 -1.411 15.024 1.00 9.58 128 GLY A N 1
ATOM 727 C CA . GLY A 1 93 ? 9.916 -2.069 15.490 1.00 10.37 128 GLY A CA 1
ATOM 728 C C . GLY A 1 93 ? 10.049 -3.578 15.616 1.00 9.65 128 GLY A C 1
ATOM 729 O O . GLY A 1 93 ? 10.958 -4.185 15.051 1.00 10.88 128 GLY A O 1
ATOM 730 N N . ASP A 1 94 ? 9.111 -4.157 16.371 1.00 9.21 129 ASP A N 1
ATOM 731 C CA . ASP A 1 94 ? 9.020 -5.571 16.594 1.00 8.80 129 ASP A CA 1
ATOM 732 C C . ASP A 1 94 ? 7.692 -6.113 16.108 1.00 7.75 129 ASP A C 1
ATOM 733 O O . ASP A 1 94 ? 6.660 -5.472 16.335 1.00 9.04 129 ASP A O 1
ATOM 738 N N . CYS A 1 95 ? 7.697 -7.315 15.533 1.00 7.47 130 CYS A N 1
ATOM 739 C CA . CYS A 1 95 ? 6.461 -8.068 15.377 1.00 7.34 130 CYS A CA 1
ATOM 740 C C . CYS A 1 95 ? 6.071 -8.569 16.760 1.00 7.48 130 CYS A C 1
ATOM 741 O O . CYS A 1 95 ? 6.814 -9.315 17.369 1.00 10.35 130 CYS A O 1
ATOM 744 N N . PHE A 1 96 ? 4.931 -8.133 17.248 1.00 7.11 131 PHE A N 1
ATOM 745 C CA . PHE A 1 96 ? 4.560 -8.292 18.638 1.00 7.09 131 PHE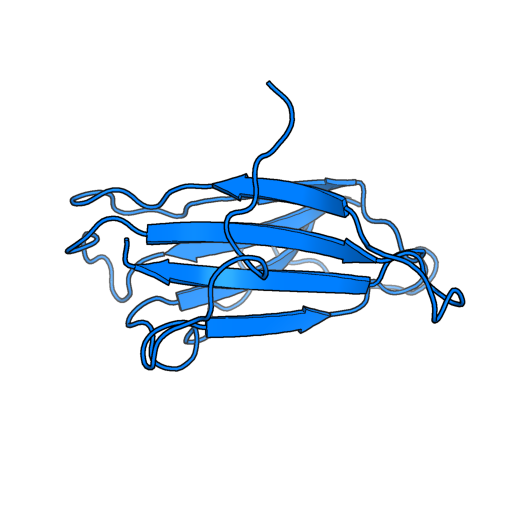 A CA 1
ATOM 746 C C . PHE A 1 96 ? 3.584 -9.429 18.855 1.00 7.17 131 PHE A C 1
ATOM 747 O O . PHE A 1 96 ? 3.827 -10.327 19.678 1.00 8.24 131 PHE A O 1
ATOM 755 N N . HIS A 1 97 ? 2.469 -9.424 18.135 1.00 7.86 132 HIS A N 1
ATOM 756 C CA . HIS A 1 97 ? 1.473 -10.490 18.242 1.00 8.50 132 HIS A CA 1
ATOM 757 C C . HIS A 1 97 ? 0.766 -10.639 16.914 1.00 8.31 132 HIS A C 1
ATOM 758 O O . HIS A 1 97 ? 0.602 -9.665 16.194 1.00 9.48 132 HIS A O 1
ATOM 765 N N . THR A 1 98 ? 0.298 -11.852 16.644 1.00 8.57 133 THR A N 1
ATOM 766 C CA . THR A 1 98 ? -0.514 -12.102 15.461 1.00 8.22 133 THR A CA 1
ATOM 767 C C . THR A 1 98 ? -1.680 -13.006 15.800 1.00 7.73 133 THR A C 1
ATOM 768 O O . THR A 1 98 ? -1.672 -13.710 16.814 1.00 10.18 133 THR A O 1
ATOM 772 N N . ALA A 1 99 ? -2.685 -12.990 14.925 1.00 7.55 134 ALA A N 1
ATOM 773 C CA . ALA A 1 99 ? -3.838 -13.863 15.056 1.00 7.56 134 ALA A CA 1
ATOM 774 C C . ALA A 1 99 ? -4.411 -14.128 13.683 1.00 6.80 134 ALA A C 1
ATOM 775 O O . ALA A 1 99 ? -4.058 -13.516 12.711 1.00 8.02 134 ALA A O 1
ATOM 777 N N A ARG A 1 100 ? -5.260 -15.159 13.622 0.50 8.11 135 ARG A N 1
ATOM 778 N N B ARG A 1 100 ? -5.393 -15.030 13.658 0.50 8.10 135 ARG A N 1
ATOM 779 C CA A ARG A 1 100 ? -5.954 -15.553 12.396 0.50 7.31 135 ARG A CA 1
ATOM 780 C CA B ARG A 1 100 ? -5.992 -15.500 12.419 0.50 7.36 135 ARG A CA 1
ATOM 781 C C A ARG A 1 100 ? -7.455 -15.538 12.605 0.50 6.62 135 ARG A C 1
ATOM 782 C C B ARG A 1 100 ? -7.476 -15.613 12.571 0.50 6.88 135 ARG A C 1
ATOM 783 O O A ARG A 1 100 ? -7.947 -15.939 13.661 0.50 6.90 135 ARG A O 1
ATOM 784 O O B ARG A 1 100 ? -7.978 -16.216 13.521 0.50 7.67 135 ARG A O 1
ATOM 799 N N . LEU A 1 101 ? -8.179 -15.106 11.567 1.00 7.47 136 LEU A N 1
ATOM 800 C CA . LEU A 1 101 ? -9.636 -15.302 11.461 1.00 8.51 136 LEU A CA 1
ATOM 801 C C . LEU A 1 101 ? -9.801 -16.249 10.292 1.00 8.12 136 LEU A C 1
ATOM 802 O O . LEU A 1 101 ? -9.556 -15.879 9.162 1.00 9.43 136 LEU A O 1
ATOM 807 N N . SER A 1 102 ? -10.185 -17.514 10.575 1.00 8.48 137 SER A N 1
ATOM 808 C CA . SER A 1 102 ? -10.229 -18.556 9.579 1.00 9.08 137 SER A CA 1
ATOM 809 C C . SER A 1 102 ? -11.583 -18.617 8.867 1.00 8.19 137 SER A C 1
ATOM 810 O O . SER A 1 102 ? -12.622 -18.264 9.432 1.00 8.23 137 SER A O 1
ATOM 813 N N . THR A 1 103 ? -11.584 -19.116 7.639 1.00 8.53 138 THR A N 1
ATOM 814 C CA . THR A 1 103 ? -12.843 -19.282 6.895 1.00 8.35 138 THR A CA 1
ATOM 815 C C . THR A 1 103 ? -13.823 -20.109 7.717 1.00 7.64 138 THR A C 1
ATOM 816 O O . THR A 1 103 ? -13.492 -21.169 8.209 1.00 9.50 138 THR A O 1
ATOM 820 N N . GLY A 1 104 ? -15.048 -19.605 7.850 1.00 7.72 139 GLY A N 1
ATOM 821 C CA . GLY A 1 104 ? -16.080 -20.277 8.602 1.00 8.16 139 GLY A CA 1
ATOM 822 C C . GLY A 1 104 ? -16.165 -19.929 10.065 1.00 7.92 139 GLY A C 1
ATOM 823 O O . GLY A 1 104 ? -17.148 -20.270 10.711 1.00 9.81 139 GLY A O 1
ATOM 824 N N . SER A 1 105 ? -15.122 -19.290 10.603 1.00 8.28 140 SER A N 1
ATOM 825 C CA . SER A 1 105 ? -15.157 -18.900 11.999 1.00 8.26 140 SER A CA 1
ATOM 826 C C . SER A 1 105 ? -16.090 -17.730 12.226 1.00 8.06 140 SER A C 1
ATOM 827 O O . SER A 1 105 ? -16.333 -16.907 11.349 1.00 9.09 140 SER A O 1
ATOM 830 N N . ARG A 1 106 ? -16.577 -17.652 13.455 1.00 9.34 141 ARG A N 1
ATOM 831 C CA A ARG A 1 106 ? -17.438 -16.559 13.876 0.50 9.04 141 ARG A CA 1
ATOM 832 C CA B ARG A 1 106 ? -17.424 -16.518 13.824 0.50 9.42 141 ARG A CA 1
ATOM 833 C C . ARG A 1 106 ? -16.704 -15.460 14.620 1.00 8.08 141 ARG A C 1
ATOM 834 O O . ARG A 1 106 ? -17.205 -14.352 14.753 1.00 8.68 141 ARG A O 1
ATOM 849 N N . GLY A 1 107 ? -15.518 -15.779 15.148 1.00 8.59 142 GLY A N 1
ATOM 850 C CA . GLY A 1 107 ? -14.765 -14.800 15.876 1.00 8.05 142 GLY A CA 1
ATOM 851 C C . GLY A 1 107 ? -15.294 -14.548 17.273 1.00 7.54 142 GLY A C 1
ATOM 852 O O . GLY A 1 107 ? -16.201 -15.234 17.748 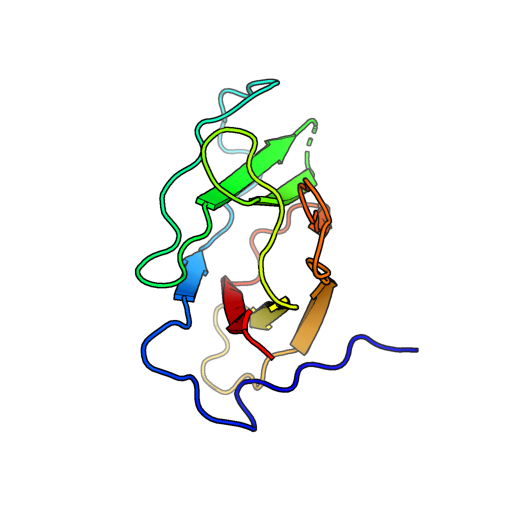1.00 9.26 142 GLY A O 1
ATOM 853 N N . PRO A 1 108 ? -14.719 -13.570 17.944 1.00 8.33 143 PRO A N 1
ATOM 854 C CA . PRO A 1 108 ? -13.593 -12.774 17.438 1.00 8.01 143 PRO A CA 1
ATOM 855 C C . PRO A 1 108 ? -12.279 -13.550 17.439 1.00 7.65 143 PRO A C 1
ATOM 856 O O . PRO A 1 108 ? -12.071 -14.473 18.217 1.00 9.33 143 PRO A O 1
ATOM 860 N N . ALA A 1 109 ? -11.398 -13.120 16.553 1.00 7.37 144 ALA A N 1
ATOM 861 C CA . ALA A 1 109 ? -9.963 -13.317 16.710 1.00 7.52 144 ALA A CA 1
ATOM 862 C C . ALA A 1 109 ? -9.482 -12.266 17.685 1.00 8.02 144 ALA A C 1
ATOM 863 O O . ALA A 1 109 ? -9.870 -11.095 17.563 1.00 9.90 144 ALA A O 1
ATOM 865 N N . THR A 1 110 ? -8.667 -12.652 18.683 1.00 8.55 145 THR A N 1
ATOM 866 C CA A THR A 1 110 ? -8.307 -11.742 19.783 0.50 8.78 145 THR A CA 1
ATOM 867 C CA B THR A 1 110 ? -8.289 -11.719 19.742 0.50 9.23 145 THR A CA 1
ATOM 868 C C . THR A 1 110 ? -6.815 -11.789 20.026 1.00 9.13 145 THR A C 1
ATOM 869 O O . THR A 1 110 ? -6.194 -12.859 20.003 1.00 11.20 145 THR A O 1
ATOM 876 N N . ILE A 1 111 ? -6.269 -10.617 20.305 1.00 8.89 146 ILE A N 1
ATOM 877 C CA . ILE A 1 111 ? -4.903 -10.426 20.758 1.00 8.63 146 ILE A CA 1
ATOM 878 C C . ILE A 1 111 ? -4.932 -9.585 22.014 1.00 8.19 146 ILE A C 1
ATOM 879 O O . ILE A 1 111 ? -5.706 -8.635 22.074 1.00 8.85 146 ILE A O 1
ATOM 884 N N . SER A 1 112 ? -4.070 -9.886 22.986 1.00 8.70 147 SER A N 1
ATOM 885 C CA . SER A 1 112 ? -3.994 -9.008 24.168 1.00 8.47 147 SER A CA 1
ATOM 886 C C . SER A 1 112 ? -2.604 -9.025 24.741 1.00 8.41 147 SER A C 1
ATOM 887 O O . SER A 1 112 ? -1.824 -9.938 24.493 1.00 10.49 147 SER A O 1
ATOM 890 N N . TRP A 1 113 ? -2.323 -7.988 25.527 1.00 7.90 148 TRP A N 1
ATOM 891 C CA . TRP A 1 113 ? -0.997 -7.820 26.142 1.00 8.24 148 TRP A CA 1
ATOM 892 C C . TRP A 1 113 ? -1.104 -6.900 27.337 1.00 8.15 148 TRP A C 1
ATOM 893 O O . TRP A 1 113 ? -2.078 -6.171 27.496 1.00 8.49 148 TRP A O 1
ATOM 904 N N . ASP A 1 114 ? -0.091 -6.912 28.194 1.00 9.44 149 ASP A N 1
ATOM 905 C CA . ASP A 1 114 ? -0.051 -5.989 29.337 1.00 9.54 149 ASP A CA 1
ATOM 906 C C . ASP A 1 114 ? 0.131 -4.566 28.791 1.00 8.77 149 ASP A C 1
ATOM 907 O O . ASP A 1 114 ? 1.070 -4.277 28.068 1.00 10.11 149 ASP A O 1
ATOM 912 N N . ALA A 1 115 ? -0.749 -3.663 29.196 1.00 8.91 150 ALA A N 1
ATOM 913 C CA . ALA A 1 115 ? -0.745 -2.323 28.629 1.00 9.34 150 ALA A CA 1
ATOM 914 C C . ALA A 1 115 ? 0.566 -1.622 28.915 1.00 8.76 150 ALA A C 1
ATOM 915 O O . ALA A 1 115 ? 1.084 -1.693 30.040 1.00 10.02 150 ALA A O 1
ATOM 917 N N . ASP A 1 116 ? 1.092 -0.920 27.916 1.00 8.96 151 ASP A N 1
ATOM 918 C CA . ASP A 1 116 ? 2.397 -0.281 28.004 1.00 9.56 151 ASP A CA 1
ATOM 919 C C . ASP A 1 116 ? 2.404 0.961 27.129 1.00 8.55 151 ASP A C 1
ATOM 920 O O . ASP A 1 116 ? 2.245 0.881 25.906 1.00 9.54 151 ASP A O 1
ATOM 925 N N . ALA A 1 117 ? 2.599 2.107 27.769 1.00 8.92 152 ALA A N 1
ATOM 926 C CA . ALA A 1 117 ? 2.590 3.396 27.090 1.00 9.48 152 ALA A CA 1
ATOM 927 C C . ALA A 1 117 ? 3.865 3.725 26.330 1.00 9.16 152 ALA A C 1
ATOM 928 O O . ALA A 1 117 ? 3.917 4.722 25.622 1.00 11.65 152 ALA A O 1
ATOM 930 N N . SER A 1 118 ? 4.886 2.884 26.437 1.00 9.11 153 SER A N 1
ATOM 931 C CA A SER A 1 118 ? 6.222 3.143 25.879 0.50 9.98 153 SER A CA 1
ATOM 932 C CA B SER A 1 118 ? 6.144 3.308 25.800 0.50 8.50 153 SER A CA 1
ATOM 933 C C . SER A 1 118 ? 6.399 2.676 24.443 1.00 7.79 153 SER A C 1
ATOM 934 O O . SER A 1 118 ? 7.522 2.730 23.945 1.00 7.90 153 SER A O 1
ATOM 939 N N . TYR A 1 119 ? 5.336 2.193 23.802 1.00 7.86 154 TYR A N 1
ATOM 940 C CA . TYR A 1 119 ? 5.368 1.824 22.399 1.00 7.49 154 TYR A CA 1
ATOM 941 C C . TYR A 1 119 ? 4.154 2.417 21.703 1.00 7.29 154 TYR A C 1
ATOM 942 O O . TYR A 1 119 ? 3.110 2.605 22.320 1.00 9.01 154 TYR A O 1
ATOM 951 N N . THR A 1 120 ? 4.294 2.651 20.408 1.00 7.08 155 THR A N 1
ATOM 952 C CA . THR A 1 120 ? 3.161 2.868 19.519 1.00 7.85 155 THR A CA 1
ATOM 953 C C . THR A 1 120 ? 2.867 1.542 18.826 1.00 6.96 155 THR A C 1
ATOM 954 O O . THR A 1 120 ? 3.799 0.814 18.454 1.00 8.29 155 THR A O 1
ATOM 958 N N . TYR A 1 121 ? 1.588 1.241 18.638 1.00 6.51 156 TYR A N 1
ATOM 959 C CA . TYR A 1 121 ? 1.158 -0.039 18.112 1.00 6.71 156 TYR A CA 1
ATOM 960 C C . TYR A 1 121 ? 0.556 0.131 16.730 1.00 6.94 156 TYR A C 1
ATOM 961 O O . TYR A 1 121 ? -0.182 1.084 16.479 1.00 8.71 156 TYR A O 1
ATOM 970 N N . TYR A 1 122 ? 0.867 -0.817 15.844 1.00 6.94 157 TYR A N 1
ATOM 971 C CA . TYR A 1 122 ? 0.443 -0.767 14.436 1.00 7.50 157 TYR A CA 1
ATOM 972 C C . TYR A 1 122 ? -0.283 -2.050 14.115 1.00 7.28 157 TYR A C 1
ATOM 973 O O . TYR A 1 122 ? 0.328 -3.125 14.129 1.00 8.66 157 TYR A O 1
ATOM 982 N N . LEU A 1 123 ? -1.573 -1.948 13.819 1.00 7.42 158 LEU A N 1
ATOM 983 C CA . LEU A 1 123 ? -2.423 -3.081 13.513 1.00 7.32 158 LEU A CA 1
ATOM 984 C C . LEU A 1 123 ? -2.635 -3.162 12.001 1.00 7.40 158 LEU A C 1
ATOM 985 O O . LEU A 1 123 ? -2.961 -2.159 11.364 1.00 9.16 158 LEU A O 1
ATOM 990 N N . THR A 1 124 ? -2.506 -4.375 11.469 1.00 7.00 159 THR A N 1
ATOM 991 C CA . THR A 1 124 ? -2.856 -4.654 10.063 1.00 7.29 159 THR A CA 1
ATOM 992 C C . THR A 1 124 ? -3.778 -5.849 10.049 1.00 6.95 159 THR A C 1
ATOM 993 O O . THR A 1 124 ? -3.503 -6.863 10.703 1.00 8.14 159 THR A O 1
ATOM 997 N N . ILE A 1 125 ? -4.852 -5.749 9.275 1.00 7.10 160 ILE A N 1
ATOM 998 C CA . ILE A 1 125 ? -5.798 -6.859 9.014 1.00 7.95 160 ILE A CA 1
ATOM 999 C C . ILE A 1 125 ? -5.833 -7.030 7.507 1.00 8.10 160 ILE A C 1
ATOM 1000 O O . ILE A 1 125 ? -6.095 -6.056 6.771 1.00 9.48 160 ILE A O 1
ATOM 1005 N N . SER A 1 126 ? -5.608 -8.256 7.020 1.00 8.01 161 SER A N 1
ATOM 1006 C CA . SER A 1 126 ? -5.625 -8.496 5.564 1.00 8.56 161 SER A CA 1
ATOM 1007 C C . SER A 1 126 ? -6.098 -9.887 5.252 1.00 8.49 161 SER A C 1
ATOM 1008 O O . SER A 1 126 ? -5.700 -10.830 5.892 1.00 10.27 161 SER A O 1
ATOM 1011 N N . GLU A 1 127 ? -6.888 -10.009 4.198 1.00 9.43 162 GLU A N 1
ATOM 1012 C CA . GLU A 1 127 ? -7.211 -11.317 3.650 1.00 9.42 162 GLU A CA 1
ATOM 1013 C C . GLU A 1 127 ? -5.977 -12.004 3.157 1.00 10.82 162 GLU A C 1
ATOM 1014 O O . GLU A 1 127 ? -5.133 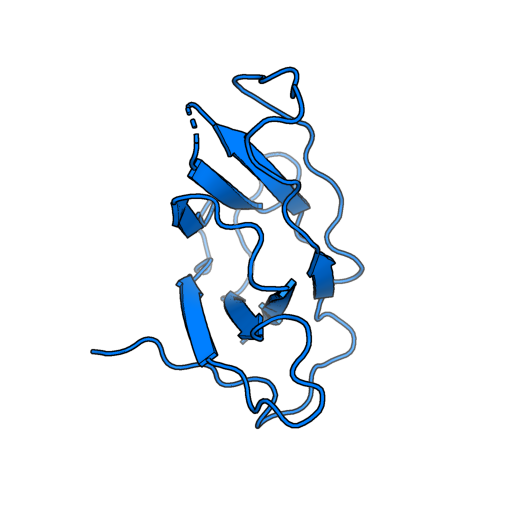-11.356 2.565 1.00 14.43 162 GLU A O 1
ATOM 1020 N N . ASP A 1 128 ? -5.893 -13.308 3.373 1.00 11.36 163 ASP A N 1
ATOM 1021 C CA . ASP A 1 128 ? -4.781 -14.075 2.784 1.00 16.93 163 ASP A CA 1
ATOM 1022 C C . ASP A 1 128 ? -4.742 -13.994 1.260 1.00 22.65 163 ASP A C 1
ATOM 1023 O O . ASP A 1 128 ? -5.826 -14.117 0.683 1.00 27.83 163 ASP A O 1
#

Organism: Fusarium oxysporum (strain Fo5176) (NCBI:txid660025)

Solvent-accessible surface area: 7572 Å² total; per-residue (Å²): 122,122,61,165,28,31,21,102,80,164,220,54,68,101,64,17,32,79,45,59,36,74,8,90,60,100,80,136,107,57,185,78,120,229,93,21,108,78,115,166,0,22,107,10,51,4,35,18,29,57,25,32,102,111,77,87,2,0,1,4,0,12,13,46,135,73,110,87,5,152,16,57,15,26,2,3,0,45,60,40,47,74,104,64,134,150,28,88,19,64,34,33,60,52,17,119,2,55,81,26,33,156,36,70,12,64,10,31,8,99,11,53,39,55,42,34,0,87,1,16,0,8,88,121

Radius of gyration: 14.56 Å; Cα contacts (8 Å, |Δi|>4): 293; chains: 1; bounding box: 39×29×37 Å

B-factor: mean 13.84, std 10.06, range [6.21, 169.8]

InterPro domains:
  IPR056210 Effector protein Avr2-like [PF24180] (1-155)

Foldseek 3Di:
DADDDCPPVPDADPQKAKDKDFFDDPPDDDDDDPQDDWDDRPNNQKTKDWGADPNKIKIWIFHPDQDAAQAKKKKWKWKFFPPPVPTPTDGHDIWMRHGRDGDTTMDMDDHDRGIMMMMMMHGD